Protein AF-A0A258ZEJ9-F1 (afdb_monomer)

Secondary structure (DSSP, 8-state):
-PPPPPPPPPP----------HHHHHHHHHHHHHHHHHHHHHHHHHS---HHHHHTTHHHHHHIIIIIS---TT-TT-TTS-----S-GGGHHHHHHHHHHTTSS-GGGGGGTTSTT-S----

Mean predicted aligned error: 6.79 Å

Solvent-accessible surface area (backbone atoms only — not comparable to full-atom values): 7472 Å² total; per-residue (Å²): 135,82,81,77,78,73,82,76,76,78,81,81,85,64,85,76,84,79,72,78,49,75,67,54,51,51,52,33,51,52,44,18,49,48,30,49,52,50,29,52,54,42,27,63,66,52,75,54,79,50,62,69,61,23,61,78,38,22,60,57,53,21,42,40,71,76,70,67,46,58,74,54,74,65,44,84,74,55,89,86,43,63,84,87,83,70,92,61,38,63,28,38,60,37,46,52,62,54,39,28,78,34,51,67,40,70,64,71,59,55,78,44,37,63,38,92,91,45,93,46,58,71,87

Structure (mmCIF, N/CA/C/O backbone):
data_AF-A0A258ZEJ9-F1
#
_entry.id   AF-A0A258ZEJ9-F1
#
loop_
_atom_site.group_PDB
_atom_site.id
_atom_site.type_symbol
_atom_site.label_atom_id
_atom_site.label_alt_id
_atom_site.label_comp_id
_atom_site.label_asym_id
_atom_site.label_entity_id
_atom_site.label_seq_id
_atom_site.pdbx_PDB_ins_code
_atom_site.Cartn_x
_atom_site.Cartn_y
_atom_site.Cartn_z
_atom_site.occupancy
_atom_site.B_iso_or_equiv
_atom_site.auth_seq_id
_atom_site.auth_comp_id
_atom_site.auth_asym_id
_atom_site.auth_atom_id
_atom_site.pdbx_PDB_model_num
ATOM 1 N N . MET A 1 1 ? -40.138 -8.337 -22.889 1.00 41.38 1 MET A N 1
ATOM 2 C CA . MET A 1 1 ? -39.662 -6.963 -22.629 1.00 41.38 1 MET A CA 1
ATOM 3 C C . MET A 1 1 ? -39.177 -6.925 -21.191 1.00 41.38 1 MET A C 1
ATOM 5 O O . MET A 1 1 ? -40.004 -6.950 -20.292 1.00 41.38 1 MET A O 1
ATOM 9 N N . SER A 1 2 ? -37.862 -7.022 -20.984 1.00 50.41 2 SER A N 1
ATOM 10 C CA . SER A 1 2 ? -37.250 -6.983 -19.650 1.00 50.41 2 SER A CA 1
ATOM 11 C C . SER A 1 2 ? -37.170 -5.529 -19.206 1.00 50.41 2 SER A C 1
ATOM 13 O O . SER A 1 2 ? -36.622 -4.709 -19.942 1.00 50.41 2 SER A O 1
ATOM 15 N N . ALA A 1 3 ? -37.754 -5.206 -18.054 1.00 48.75 3 ALA A N 1
ATOM 16 C CA . ALA A 1 3 ? -37.635 -3.888 -17.453 1.00 48.75 3 ALA A CA 1
ATOM 17 C C . ALA A 1 3 ? -36.155 -3.631 -17.135 1.00 48.75 3 ALA A C 1
ATOM 19 O O . ALA A 1 3 ? -35.521 -4.430 -16.450 1.00 48.75 3 ALA A O 1
ATOM 20 N N . ALA A 1 4 ? -35.601 -2.558 -17.695 1.00 51.88 4 ALA A N 1
ATOM 21 C CA . ALA A 1 4 ? -34.289 -2.069 -17.312 1.00 51.88 4 ALA A CA 1
ATOM 22 C C . ALA A 1 4 ? -34.396 -1.526 -15.882 1.00 51.88 4 ALA A C 1
ATOM 24 O O . ALA A 1 4 ? -35.194 -0.622 -15.625 1.00 51.88 4 ALA A O 1
ATOM 25 N N . GLU A 1 5 ? -33.630 -2.105 -14.960 1.00 49.28 5 GLU A N 1
ATOM 26 C CA . GLU A 1 5 ? -33.458 -1.555 -13.620 1.00 49.28 5 GLU A CA 1
ATOM 27 C C . GLU A 1 5 ? -32.906 -0.130 -13.734 1.00 49.28 5 GLU A C 1
ATOM 29 O O . GLU A 1 5 ? -31.946 0.144 -14.458 1.00 49.28 5 GLU A O 1
ATOM 34 N N . SER A 1 6 ? -33.575 0.800 -13.057 1.00 50.47 6 SER A N 1
ATOM 35 C CA . SER A 1 6 ? -33.175 2.200 -12.973 1.00 50.47 6 SER A CA 1
ATOM 36 C C . SER A 1 6 ? -31.778 2.323 -12.357 1.00 50.47 6 SER A C 1
ATOM 38 O O . SER A 1 6 ? -31.515 1.636 -11.367 1.00 50.47 6 SER A O 1
ATOM 40 N N . PRO A 1 7 ? -30.903 3.217 -12.855 1.00 54.25 7 PRO A N 1
ATOM 41 C CA . PRO A 1 7 ? -29.610 3.447 -12.225 1.00 54.25 7 PRO A CA 1
ATOM 42 C C . PRO A 1 7 ? -29.832 3.918 -10.785 1.00 54.25 7 PRO A C 1
ATOM 44 O O . PRO A 1 7 ? -30.562 4.881 -10.543 1.00 54.25 7 PRO A O 1
ATOM 47 N N . SER A 1 8 ? -29.230 3.202 -9.833 1.00 62.88 8 SER A N 1
ATOM 48 C CA . SER A 1 8 ? -29.214 3.569 -8.419 1.00 62.88 8 SER A CA 1
ATOM 49 C C . SER A 1 8 ? -28.735 5.013 -8.269 1.00 62.88 8 SER A C 1
ATOM 51 O O . SER A 1 8 ? -27.731 5.394 -8.876 1.00 62.88 8 SER A O 1
ATOM 53 N N . SER A 1 9 ? -29.449 5.811 -7.476 1.00 53.66 9 SER A N 1
ATOM 54 C CA . SER A 1 9 ? -29.091 7.198 -7.171 1.00 53.66 9 SER A CA 1
ATOM 55 C C . SER A 1 9 ? -27.607 7.327 -6.790 1.00 53.66 9 SER A C 1
ATOM 57 O O . SER A 1 9 ? -27.091 6.443 -6.100 1.00 53.66 9 SER A O 1
ATOM 59 N N . PRO A 1 10 ? -26.909 8.404 -7.205 1.00 55.31 10 PRO A N 1
ATOM 60 C CA . PRO A 1 10 ? -25.512 8.601 -6.842 1.00 55.31 10 PRO A CA 1
ATOM 61 C C . PRO A 1 10 ? -25.365 8.634 -5.313 1.00 55.31 10 PRO A C 1
ATOM 63 O O . PRO A 1 10 ? -26.252 9.165 -4.634 1.00 55.31 10 PRO A O 1
ATOM 66 N N . PRO A 1 11 ? -24.276 8.069 -4.763 1.00 55.59 11 PRO A N 1
ATOM 67 C CA . PRO A 1 11 ? -24.069 8.018 -3.326 1.00 55.59 11 PRO A CA 1
ATOM 68 C C . PRO A 1 11 ? -24.080 9.433 -2.744 1.00 55.59 11 PRO A C 1
ATOM 70 O O . PRO A 1 11 ? -23.469 10.366 -3.271 1.00 55.59 11 PRO A O 1
ATOM 73 N N . ASP A 1 12 ? -24.833 9.583 -1.662 1.00 60.09 12 ASP A N 1
ATOM 74 C CA . ASP A 1 12 ? -24.977 10.832 -0.935 1.00 60.09 12 ASP A CA 1
ATOM 75 C C . ASP A 1 12 ? -23.621 11.210 -0.321 1.00 60.09 12 ASP A C 1
ATOM 77 O O . ASP A 1 12 ? -23.108 10.519 0.557 1.00 60.09 12 ASP A O 1
ATOM 81 N N . HIS A 1 13 ? -23.021 12.300 -0.800 1.00 56.12 13 HIS A N 1
ATOM 82 C CA . HIS A 1 13 ? -21.687 12.788 -0.427 1.00 56.12 13 HIS A CA 1
ATOM 83 C C . HIS A 1 13 ? -21.662 13.427 0.974 1.00 56.12 13 HIS A C 1
ATOM 85 O O . HIS A 1 13 ? -20.904 14.370 1.222 1.00 56.12 13 HIS A O 1
ATOM 91 N N . ARG A 1 14 ? -22.516 12.952 1.893 1.00 53.38 14 ARG A N 1
ATOM 92 C CA . ARG A 1 14 ? -22.624 13.489 3.251 1.00 53.38 14 ARG A CA 1
ATOM 93 C C . ARG A 1 14 ? -21.256 13.486 3.907 1.00 53.38 14 ARG A C 1
ATOM 95 O O . ARG A 1 14 ? -20.502 12.521 3.808 1.00 53.38 14 ARG A O 1
ATOM 102 N N . VAL A 1 15 ? -20.990 14.574 4.625 1.00 56.84 15 VAL A N 1
ATOM 103 C CA . VAL A 1 15 ? -19.894 14.700 5.584 1.00 56.84 15 VAL A CA 1
ATOM 104 C C . VAL A 1 15 ? -19.798 13.397 6.370 1.00 56.84 15 VAL A C 1
ATOM 106 O O . VAL A 1 15 ? -20.703 13.045 7.129 1.00 56.84 15 VAL A O 1
ATOM 109 N N . SER A 1 16 ? -18.723 12.654 6.125 1.00 67.31 16 SER A N 1
ATOM 110 C CA . SER A 1 16 ? -18.487 11.394 6.803 1.00 67.31 16 SER A CA 1
ATOM 111 C C . SER A 1 16 ? -18.264 11.691 8.283 1.00 67.31 16 SER A C 1
ATOM 113 O O . SER A 1 16 ? -17.262 12.292 8.662 1.00 67.31 16 SER A O 1
ATOM 115 N N . ASN A 1 17 ? -19.199 11.266 9.134 1.00 73.62 17 ASN A N 1
ATOM 116 C CA . ASN A 1 17 ? -19.029 11.279 10.591 1.00 73.62 17 ASN A CA 1
ATOM 117 C C . ASN A 1 17 ? -18.123 10.130 11.064 1.00 73.62 17 ASN A C 1
ATOM 119 O O . ASN A 1 17 ? -18.162 9.749 12.236 1.00 73.62 17 ASN A O 1
ATOM 123 N N . PHE A 1 18 ? -17.340 9.550 10.151 1.00 79.25 18 PHE A N 1
ATOM 124 C CA . PHE A 1 18 ? -16.452 8.446 10.438 1.00 79.25 18 PHE A CA 1
ATOM 125 C C . PHE A 1 18 ? -15.435 8.847 11.504 1.00 79.25 18 PHE A C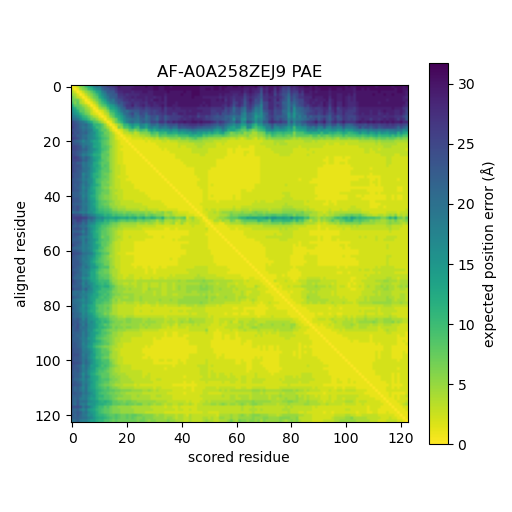 1
ATOM 127 O O . PHE A 1 18 ? -14.673 9.806 11.360 1.00 79.25 18 PHE A O 1
ATOM 134 N N . ARG A 1 19 ? -15.458 8.103 12.608 1.00 87.12 19 ARG A N 1
ATOM 135 C CA . ARG A 1 19 ? -14.516 8.229 13.713 1.00 87.12 19 ARG A CA 1
ATOM 136 C C . ARG A 1 19 ? -13.899 6.853 13.941 1.00 87.12 19 ARG A C 1
ATOM 138 O O . ARG A 1 19 ? -14.561 6.016 14.556 1.00 87.12 19 ARG A O 1
ATOM 145 N N . PRO A 1 20 ? -12.678 6.602 13.443 1.00 89.94 20 PRO A N 1
ATOM 146 C CA . PRO A 1 20 ? -12.016 5.329 13.676 1.00 89.94 20 PRO A CA 1
ATOM 147 C C . PRO A 1 20 ? -11.749 5.162 15.173 1.00 89.94 20 PRO A C 1
ATOM 149 O O . PRO A 1 20 ? -11.432 6.132 15.873 1.00 89.94 20 PRO A O 1
ATOM 152 N N . THR A 1 21 ? -11.887 3.936 15.677 1.00 96.25 21 THR A N 1
ATOM 153 C CA . THR A 1 21 ? -11.577 3.647 17.080 1.00 96.25 21 THR A CA 1
ATOM 154 C C . THR A 1 21 ? -10.065 3.754 17.318 1.00 96.25 21 THR A C 1
ATOM 156 O O . THR A 1 21 ? -9.280 3.701 16.363 1.00 96.25 21 THR A O 1
ATOM 159 N N . PRO A 1 22 ? -9.607 3.890 18.575 1.00 97.69 22 PRO A N 1
ATOM 160 C CA . PRO A 1 22 ? -8.180 3.844 18.888 1.00 97.69 22 PRO A CA 1
ATOM 161 C C . PRO A 1 22 ? -7.477 2.591 18.341 1.00 97.69 22 PRO A C 1
ATOM 163 O O . PRO A 1 22 ? -6.345 2.681 17.866 1.00 97.69 22 PRO A O 1
ATOM 166 N N . GLU A 1 23 ? -8.157 1.444 18.348 1.00 98.12 23 GLU A N 1
ATOM 167 C CA . GLU A 1 23 ? -7.662 0.176 17.805 1.00 98.12 23 GLU A CA 1
ATOM 168 C C . GLU A 1 23 ? -7.511 0.244 16.283 1.00 98.12 23 GLU A C 1
ATOM 170 O O . GLU A 1 23 ? -6.461 -0.135 15.758 1.00 98.12 23 GLU A O 1
ATOM 175 N N . THR A 1 24 ? -8.506 0.793 15.575 1.00 97.31 24 THR A N 1
ATOM 176 C CA . THR A 1 24 ? -8.410 1.044 14.129 1.00 97.31 24 THR A CA 1
ATOM 177 C C . THR A 1 24 ? -7.233 1.966 13.823 1.00 97.31 24 THR A C 1
ATOM 179 O O . THR A 1 24 ? -6.411 1.651 12.967 1.00 97.31 24 THR A O 1
ATOM 182 N N . ILE A 1 25 ? -7.072 3.066 14.565 1.00 98.06 25 ILE A N 1
ATOM 183 C CA . ILE A 1 25 ? -5.949 3.999 14.382 1.00 98.06 25 ILE A CA 1
ATOM 184 C C . ILE A 1 25 ? -4.601 3.294 14.594 1.00 98.06 25 ILE A C 1
ATOM 186 O O . ILE A 1 25 ? -3.660 3.520 13.830 1.00 98.06 25 ILE A O 1
ATOM 190 N N . ALA A 1 26 ? -4.483 2.441 15.615 1.00 98.56 26 ALA A N 1
ATOM 191 C CA . ALA A 1 26 ? -3.265 1.677 15.871 1.00 98.56 26 ALA A CA 1
ATOM 192 C C . ALA A 1 26 ? -2.952 0.700 14.724 1.00 98.56 26 ALA A C 1
ATOM 194 O O . ALA A 1 26 ? -1.819 0.666 14.242 1.00 98.56 26 ALA A O 1
ATOM 195 N N . MET A 1 27 ? -3.959 -0.027 14.232 1.00 98.56 27 MET A N 1
ATOM 196 C CA . MET A 1 27 ? -3.825 -0.912 13.071 1.00 98.56 27 MET A CA 1
ATOM 197 C C . MET A 1 27 ? -3.377 -0.139 11.824 1.00 98.56 27 MET A C 1
ATOM 199 O O . MET A 1 27 ? -2.427 -0.548 11.155 1.00 98.56 27 MET A O 1
ATOM 203 N N . LEU A 1 28 ? -3.985 1.018 11.549 1.00 98.62 28 LEU A N 1
ATOM 204 C CA . LEU A 1 28 ? -3.632 1.857 10.402 1.00 98.62 28 LEU A CA 1
ATOM 205 C C . LEU A 1 28 ? -2.191 2.378 10.476 1.00 98.62 28 LEU A C 1
ATOM 207 O O . LEU A 1 28 ? -1.500 2.416 9.457 1.00 98.62 28 LEU A O 1
ATOM 211 N N . ARG A 1 29 ? -1.693 2.718 11.672 1.00 98.75 29 ARG A N 1
ATOM 212 C CA . ARG A 1 29 ? -0.278 3.080 11.877 1.00 98.75 29 ARG A CA 1
ATOM 213 C C . ARG A 1 29 ? 0.658 1.915 11.565 1.00 98.75 29 ARG A C 1
ATOM 215 O O . ARG A 1 29 ? 1.667 2.115 10.888 1.00 98.75 29 ARG A O 1
ATOM 222 N N . GLU A 1 30 ? 0.312 0.705 11.996 1.00 98.88 30 GLU A N 1
ATOM 223 C CA . GLU A 1 30 ? 1.082 -0.496 11.660 1.00 98.88 30 GLU A CA 1
ATOM 224 C C . GLU A 1 30 ? 1.061 -0.788 10.156 1.00 98.88 30 GLU A C 1
ATOM 226 O O . GLU A 1 30 ? 2.097 -1.126 9.583 1.00 98.88 30 GLU A O 1
ATOM 231 N N . LYS A 1 31 ? -0.072 -0.581 9.477 1.00 98.81 31 LYS A N 1
ATOM 232 C CA . LYS A 1 31 ? -0.158 -0.731 8.017 1.00 98.81 31 LYS A CA 1
ATOM 233 C C . LYS A 1 31 ? 0.632 0.333 7.260 1.00 98.81 31 LYS A C 1
ATOM 235 O O . LYS A 1 31 ? 1.334 0.002 6.308 1.00 98.81 31 LYS A O 1
ATOM 240 N N . ALA A 1 32 ? 0.639 1.578 7.727 1.00 98.88 32 ALA A N 1
ATOM 241 C CA . ALA A 1 32 ? 1.504 2.611 7.162 1.00 98.88 32 ALA A CA 1
ATOM 242 C C . ALA A 1 32 ? 2.996 2.283 7.370 1.00 98.88 32 ALA A C 1
ATOM 244 O O . ALA A 1 32 ? 3.818 2.498 6.477 1.00 98.88 32 ALA A O 1
ATOM 245 N N . ARG A 1 33 ? 3.369 1.718 8.528 1.00 98.88 33 ARG A N 1
ATOM 246 C CA . ARG A 1 33 ? 4.730 1.217 8.787 1.00 98.88 33 ARG A CA 1
ATOM 247 C C . ARG A 1 33 ? 5.091 0.062 7.851 1.00 98.88 33 ARG A C 1
ATOM 249 O O . ARG A 1 33 ? 6.178 0.080 7.278 1.00 98.88 33 ARG A O 1
ATOM 256 N N . PHE A 1 34 ? 4.183 -0.894 7.658 1.00 98.81 34 PHE A N 1
ATOM 257 C CA . PHE A 1 34 ? 4.334 -1.999 6.707 1.00 98.81 34 PHE A CA 1
ATOM 258 C C . PHE A 1 34 ? 4.627 -1.493 5.288 1.00 98.81 34 PHE A C 1
ATOM 260 O O . PHE A 1 34 ? 5.630 -1.894 4.702 1.00 98.81 34 PHE A O 1
ATOM 267 N N . VAL A 1 35 ? 3.840 -0.536 4.783 1.00 98.75 35 VAL A N 1
ATOM 268 C CA . VAL A 1 35 ? 4.050 0.083 3.461 1.00 98.75 35 VAL A CA 1
ATOM 269 C C . VAL A 1 35 ? 5.457 0.666 3.325 1.00 98.75 35 VAL A C 1
ATOM 271 O O . VAL A 1 35 ? 6.132 0.442 2.318 1.00 98.75 35 VAL A O 1
ATOM 274 N N . ARG A 1 36 ? 5.932 1.398 4.340 1.00 98.75 36 ARG A N 1
ATOM 275 C CA . ARG A 1 36 ? 7.277 1.996 4.321 1.00 98.75 36 ARG A CA 1
ATOM 276 C C . ARG A 1 36 ? 8.381 0.943 4.292 1.00 98.75 36 ARG A C 1
ATOM 278 O O . ARG A 1 36 ? 9.325 1.085 3.519 1.00 98.75 36 ARG A O 1
ATOM 285 N N . LEU A 1 37 ? 8.265 -0.097 5.116 1.00 98.69 37 LEU A N 1
ATOM 286 C CA . LEU A 1 37 ? 9.264 -1.166 5.191 1.00 98.69 37 LEU A CA 1
ATOM 287 C C . LEU A 1 37 ? 9.318 -1.983 3.898 1.00 98.69 37 LEU A C 1
ATOM 289 O O . LEU A 1 37 ? 10.406 -2.225 3.380 1.00 98.69 37 LEU A O 1
ATOM 293 N N . GLU A 1 38 ? 8.166 -2.331 3.329 1.00 98.50 38 GLU A N 1
ATOM 294 C CA . GLU A 1 38 ? 8.122 -3.032 2.045 1.00 98.50 38 GLU A CA 1
ATOM 295 C C . GLU A 1 38 ? 8.636 -2.161 0.899 1.00 98.50 38 GLU A C 1
ATOM 297 O O . GLU A 1 38 ? 9.341 -2.654 0.027 1.00 98.50 38 GLU A O 1
ATOM 302 N N . THR A 1 39 ? 8.381 -0.852 0.929 1.00 98.00 39 THR A N 1
ATOM 303 C CA . THR A 1 39 ? 8.964 0.076 -0.051 1.00 98.00 39 THR A CA 1
ATOM 304 C C . THR A 1 39 ? 10.488 0.056 -0.005 1.00 98.00 39 THR A C 1
ATOM 306 O O . THR A 1 39 ? 11.126 -0.025 -1.051 1.00 98.00 39 THR A O 1
ATOM 309 N N . ILE A 1 40 ? 11.083 0.097 1.194 1.00 98.12 40 ILE A N 1
ATOM 310 C CA . ILE A 1 40 ? 12.541 -0.009 1.350 1.00 98.12 40 ILE A CA 1
ATOM 311 C C . ILE A 1 40 ? 13.034 -1.346 0.781 1.00 98.12 40 ILE A C 1
ATOM 313 O O . ILE A 1 40 ? 13.980 -1.351 -0.005 1.00 98.12 40 ILE A O 1
ATOM 317 N N . ARG A 1 41 ? 12.369 -2.458 1.120 1.00 97.94 41 ARG A N 1
ATOM 318 C CA . ARG A 1 41 ? 12.718 -3.797 0.621 1.00 97.94 41 ARG A CA 1
ATOM 319 C C . ARG A 1 41 ? 12.666 -3.874 -0.908 1.00 97.94 41 ARG A C 1
ATOM 321 O O . ARG A 1 41 ? 13.591 -4.380 -1.534 1.00 97.94 41 ARG A O 1
ATOM 328 N N . LEU A 1 42 ? 11.609 -3.354 -1.529 1.00 97.44 42 LEU A N 1
ATOM 329 C CA . LEU A 1 42 ? 11.448 -3.369 -2.984 1.00 97.44 42 LEU A CA 1
ATOM 330 C C . LEU A 1 42 ? 12.475 -2.482 -3.692 1.00 97.44 42 LEU A C 1
ATOM 332 O O . LEU A 1 42 ? 13.035 -2.877 -4.712 1.00 97.44 42 LEU A O 1
ATOM 336 N N . ILE A 1 43 ? 12.787 -1.315 -3.130 1.00 96.00 43 ILE A N 1
ATOM 337 C CA . ILE A 1 43 ? 13.851 -0.448 -3.649 1.00 96.00 43 ILE A CA 1
ATOM 338 C C . ILE A 1 43 ? 15.216 -1.128 -3.520 1.00 96.00 43 ILE A C 1
ATOM 340 O O . ILE A 1 43 ? 16.052 -1.003 -4.413 1.00 96.00 43 ILE A O 1
ATOM 344 N N . GLU A 1 44 ? 15.448 -1.903 -2.461 1.00 96.56 44 GLU A N 1
ATOM 345 C CA . GLU A 1 44 ? 16.653 -2.721 -2.346 1.00 96.56 44 GLU A CA 1
ATOM 346 C C . GLU A 1 44 ? 16.732 -3.792 -3.448 1.00 96.56 44 GLU A C 1
ATOM 348 O O . GLU A 1 44 ? 17.818 -4.020 -3.987 1.00 96.56 44 GLU A O 1
ATOM 353 N N . VAL A 1 45 ? 15.613 -4.417 -3.823 1.00 95.12 45 VAL A N 1
ATOM 354 C CA . VAL A 1 45 ? 15.545 -5.381 -4.939 1.00 95.12 45 VAL A CA 1
ATOM 355 C C . VAL A 1 45 ? 15.827 -4.698 -6.281 1.00 95.12 45 VAL A C 1
ATOM 357 O O . VAL A 1 45 ? 16.634 -5.204 -7.069 1.00 95.12 45 VAL A O 1
ATOM 360 N N . ALA A 1 46 ? 15.200 -3.547 -6.535 1.00 94.44 46 ALA A N 1
ATOM 361 C CA . ALA A 1 46 ? 15.313 -2.799 -7.789 1.00 94.44 46 ALA A CA 1
ATOM 362 C C . ALA A 1 46 ? 16.633 -2.019 -7.927 1.00 94.44 46 ALA A C 1
ATOM 364 O O . ALA A 1 46 ? 17.071 -1.742 -9.042 1.00 94.44 46 ALA A O 1
ATOM 365 N N . LYS A 1 47 ? 17.283 -1.681 -6.804 1.00 93.12 47 LYS A N 1
ATOM 366 C CA . LYS A 1 47 ? 18.441 -0.768 -6.693 1.00 93.12 47 LYS A CA 1
ATOM 367 C C . LYS A 1 47 ? 18.156 0.683 -7.112 1.00 93.12 47 LYS A C 1
ATOM 369 O O . LYS A 1 47 ? 19.088 1.477 -7.212 1.00 93.12 47 LYS A O 1
ATOM 374 N N . VAL A 1 48 ? 16.885 1.036 -7.301 1.00 87.56 48 VAL A N 1
ATOM 375 C CA . VAL A 1 48 ? 16.376 2.375 -7.635 1.00 87.56 48 VAL A CA 1
ATOM 376 C C . VAL A 1 48 ? 14.975 2.559 -7.040 1.00 87.56 48 VAL A C 1
ATOM 378 O O . VAL A 1 48 ? 14.283 1.573 -6.788 1.00 87.56 48 VAL A O 1
ATOM 381 N N . GLY A 1 49 ? 14.541 3.804 -6.823 1.00 81.31 49 GLY A N 1
ATOM 382 C CA . GLY A 1 49 ? 13.131 4.111 -6.555 1.00 81.31 49 GLY A CA 1
ATOM 383 C C . GLY A 1 49 ? 12.875 5.349 -5.692 1.00 81.31 49 GLY A C 1
ATOM 384 O O . GLY A 1 49 ? 13.791 5.983 -5.168 1.00 81.31 49 GLY A O 1
ATOM 385 N N . HIS A 1 50 ? 11.591 5.685 -5.541 1.00 85.50 50 HIS A N 1
ATOM 386 C CA . HIS A 1 50 ? 11.098 6.952 -4.988 1.00 85.50 50 HIS A CA 1
ATOM 387 C C . HIS A 1 50 ? 10.482 6.790 -3.582 1.00 85.50 50 HIS A C 1
ATOM 389 O O . HIS A 1 50 ? 9.280 6.983 -3.379 1.00 85.50 50 HIS A O 1
ATOM 395 N N . TYR A 1 51 ? 11.294 6.445 -2.576 1.00 92.69 51 TYR A N 1
ATOM 396 C CA . TYR A 1 51 ? 10.785 6.165 -1.220 1.00 92.69 51 TYR A CA 1
ATOM 397 C C . TYR A 1 51 ? 10.086 7.363 -0.560 1.00 92.69 51 TYR A C 1
ATOM 399 O O . TYR A 1 51 ? 9.070 7.187 0.111 1.00 92.69 51 TYR A O 1
ATOM 407 N N . SER A 1 52 ? 10.576 8.590 -0.762 1.00 95.00 52 SER A N 1
ATOM 408 C CA . SER A 1 52 ? 9.981 9.799 -0.170 1.00 95.00 52 SER A CA 1
ATOM 409 C C . SER A 1 52 ? 8.539 10.016 -0.635 1.00 95.00 52 SER A C 1
ATOM 411 O O . SER A 1 52 ? 7.660 10.350 0.167 1.00 95.00 52 SER A O 1
ATOM 413 N N . SER A 1 53 ? 8.270 9.749 -1.914 1.00 95.50 53 SER A N 1
ATOM 414 C CA . SER A 1 53 ? 6.937 9.852 -2.492 1.00 95.50 53 SER A CA 1
ATOM 415 C C . SER A 1 53 ? 5.951 8.879 -1.860 1.00 95.50 53 SER A C 1
ATOM 417 O O . SER A 1 53 ? 4.827 9.286 -1.561 1.00 95.50 53 SER A O 1
ATOM 419 N N . VAL A 1 54 ? 6.373 7.640 -1.587 1.00 97.69 54 VAL A N 1
ATOM 420 C CA . VAL A 1 54 ? 5.549 6.672 -0.851 1.00 97.69 54 VAL A CA 1
ATOM 421 C C . VAL A 1 54 ? 5.378 7.078 0.606 1.00 97.69 54 VAL A C 1
ATOM 423 O O . VAL A 1 54 ? 4.273 7.018 1.134 1.00 97.69 54 VAL A O 1
ATOM 426 N N . PHE A 1 55 ? 6.443 7.524 1.273 1.00 98.25 55 PHE A N 1
ATOM 427 C CA . PHE A 1 55 ? 6.401 7.824 2.707 1.00 98.25 55 PHE A CA 1
ATOM 428 C C . PHE A 1 55 ? 5.416 8.946 3.031 1.00 98.25 55 PHE A C 1
ATOM 430 O O . PHE A 1 55 ? 4.775 8.894 4.080 1.00 98.25 55 PHE A O 1
ATOM 437 N N . SER A 1 56 ? 5.267 9.908 2.113 1.00 98.06 56 SER A N 1
ATOM 438 C CA . SER A 1 56 ? 4.257 10.970 2.191 1.00 98.06 56 SER A CA 1
ATOM 439 C C . SER A 1 56 ? 2.808 10.487 2.016 1.00 98.06 56 SER A C 1
ATOM 441 O O . SER A 1 56 ? 1.885 11.228 2.336 1.00 98.06 56 SER A O 1
ATOM 443 N N . ALA A 1 57 ? 2.598 9.275 1.495 1.00 97.94 57 ALA A N 1
ATOM 444 C CA . ALA A 1 57 ? 1.285 8.706 1.185 1.00 97.94 57 ALA A CA 1
ATOM 445 C C . ALA A 1 57 ? 0.948 7.443 2.000 1.00 97.94 57 ALA A C 1
ATOM 447 O O . ALA A 1 57 ? -0.152 6.915 1.866 1.00 97.94 57 ALA A O 1
ATOM 448 N N . ALA A 1 58 ? 1.857 6.954 2.849 1.00 98.62 58 ALA A N 1
ATOM 449 C CA . ALA A 1 58 ? 1.707 5.666 3.526 1.00 98.62 58 ALA A CA 1
ATOM 450 C C . ALA A 1 58 ? 0.447 5.589 4.408 1.00 98.62 58 ALA A C 1
ATOM 452 O O . ALA A 1 58 ? -0.282 4.602 4.341 1.00 98.62 58 ALA A O 1
ATOM 453 N N . GLU A 1 59 ? 0.143 6.634 5.186 1.00 98.50 59 GLU A N 1
ATOM 454 C CA . GLU A 1 59 ? -1.092 6.699 5.980 1.00 98.50 59 GLU A CA 1
ATOM 455 C C . GLU A 1 59 ? -2.345 6.755 5.102 1.00 98.50 59 GLU A C 1
ATOM 457 O O . GLU A 1 59 ? -3.362 6.171 5.464 1.00 98.50 59 GLU A O 1
ATOM 462 N N . ILE A 1 60 ? -2.275 7.410 3.938 1.00 98.06 60 ILE A N 1
ATOM 463 C CA . ILE A 1 60 ? -3.398 7.484 2.992 1.00 98.06 60 ILE A CA 1
ATOM 464 C C . ILE A 1 60 ? -3.678 6.095 2.420 1.00 98.06 60 ILE A C 1
ATOM 466 O O . ILE A 1 60 ? -4.825 5.660 2.409 1.00 98.06 60 ILE A O 1
ATOM 470 N N . PHE A 1 61 ? -2.644 5.370 1.987 1.00 98.38 61 PHE A N 1
ATOM 471 C CA . PHE A 1 61 ? -2.810 4.003 1.494 1.00 98.38 61 PHE A CA 1
ATOM 472 C C . PHE A 1 61 ? -3.349 3.072 2.579 1.00 98.38 61 PHE A C 1
ATOM 474 O O . PHE A 1 61 ? -4.270 2.304 2.311 1.00 98.38 61 PHE A O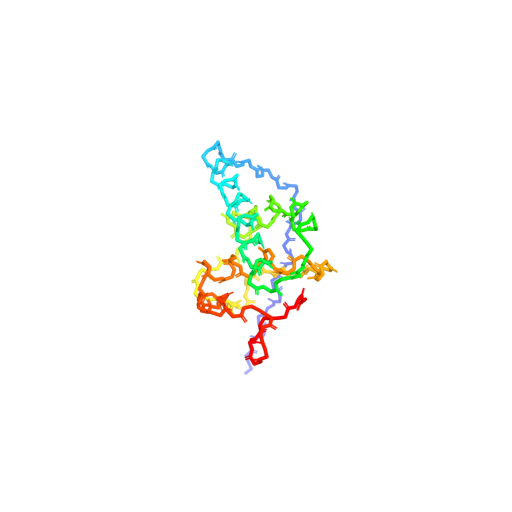 1
ATOM 481 N N . ALA A 1 62 ? -2.822 3.177 3.803 1.00 98.56 62 ALA A N 1
ATOM 482 C CA . ALA A 1 62 ? -3.307 2.404 4.936 1.00 98.56 62 ALA A CA 1
ATOM 483 C C . ALA A 1 62 ? -4.796 2.680 5.212 1.00 98.56 62 ALA A C 1
ATOM 485 O O . ALA A 1 62 ? -5.592 1.749 5.271 1.00 98.56 62 ALA A O 1
ATOM 486 N N . ALA A 1 63 ? -5.190 3.949 5.331 1.00 97.50 63 ALA A N 1
ATOM 487 C CA . ALA A 1 63 ? -6.577 4.319 5.600 1.00 97.50 63 ALA A CA 1
ATOM 488 C C . ALA A 1 63 ? -7.524 3.864 4.481 1.00 97.50 63 ALA A C 1
ATOM 490 O O . ALA A 1 63 ? -8.572 3.287 4.753 1.00 97.50 63 ALA A O 1
ATOM 491 N N . LEU A 1 64 ? -7.148 4.078 3.217 1.00 96.94 64 LEU A N 1
ATOM 492 C CA . LEU A 1 64 ? -7.997 3.706 2.088 1.00 96.94 64 LEU A CA 1
ATOM 493 C C . LEU A 1 64 ? -8.181 2.192 1.986 1.00 96.94 64 LEU A C 1
ATOM 495 O O . LEU A 1 64 ? -9.312 1.736 1.899 1.00 96.94 64 LEU A O 1
ATOM 499 N N . TYR A 1 65 ? -7.101 1.410 2.006 1.00 98.00 65 TYR A N 1
ATOM 500 C CA . TYR A 1 65 ? -7.206 -0.027 1.744 1.00 98.00 65 TYR A CA 1
ATOM 501 C C . TYR A 1 65 ? -7.688 -0.838 2.943 1.00 98.00 65 TYR A C 1
ATOM 503 O O . TYR A 1 65 ? -8.334 -1.856 2.739 1.00 98.00 65 TYR A O 1
ATOM 511 N N . TYR A 1 66 ? -7.378 -0.432 4.175 1.00 97.62 66 TYR A N 1
ATOM 512 C CA . TYR A 1 66 ? -7.638 -1.267 5.352 1.00 97.62 66 TYR A CA 1
ATOM 513 C C . TYR A 1 66 ? -8.833 -0.806 6.196 1.00 97.62 66 TYR A C 1
ATOM 515 O O . TYR A 1 66 ? -9.080 -1.416 7.234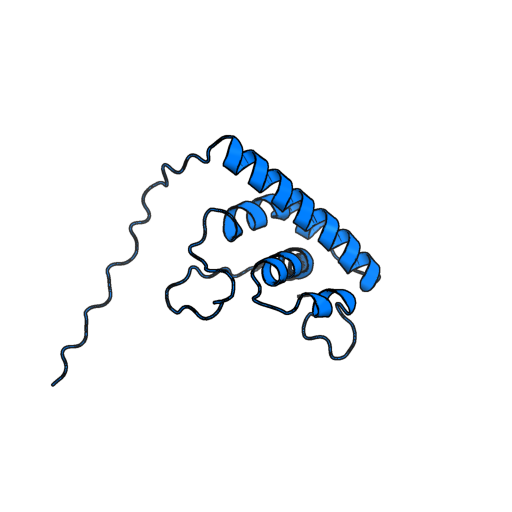 1.00 97.62 66 TYR A O 1
ATOM 523 N N . ASP A 1 67 ? -9.550 0.248 5.789 1.00 95.38 67 ASP A N 1
ATOM 524 C CA . ASP A 1 67 ? -10.643 0.820 6.589 1.00 95.38 67 ASP A CA 1
ATOM 525 C C . ASP A 1 67 ? -11.737 1.494 5.742 1.00 95.38 67 ASP A C 1
ATOM 527 O O . ASP A 1 67 ? -12.911 1.172 5.889 1.00 95.38 67 ASP A O 1
ATOM 531 N N . ILE A 1 68 ? -11.371 2.408 4.835 1.00 94.38 68 ILE A N 1
ATOM 532 C CA . ILE A 1 68 ? -12.354 3.279 4.167 1.00 94.38 68 ILE A CA 1
ATOM 533 C C . ILE A 1 68 ? -12.986 2.659 2.920 1.00 94.38 68 ILE A C 1
ATOM 535 O O . ILE A 1 68 ? -14.193 2.796 2.737 1.00 94.38 68 ILE A O 1
ATOM 539 N N . MET A 1 69 ? -12.192 2.060 2.029 1.00 95.44 69 MET A N 1
ATOM 540 C CA . MET A 1 69 ? -12.720 1.558 0.761 1.00 95.44 69 MET A CA 1
ATOM 541 C C . MET A 1 69 ? -13.492 0.260 0.963 1.00 95.44 69 MET A C 1
ATOM 543 O O . MET A 1 69 ? -13.004 -0.673 1.602 1.00 95.44 69 MET A O 1
ATOM 547 N N . ASP A 1 70 ? -14.646 0.163 0.316 1.00 95.00 70 ASP A N 1
ATOM 548 C CA . ASP A 1 70 ? -15.371 -1.092 0.193 1.00 95.00 70 ASP A CA 1
ATOM 549 C C . ASP A 1 70 ? -14.709 -1.977 -0.875 1.00 95.00 70 ASP A C 1
ATOM 551 O O . ASP A 1 70 ? -14.976 -1.883 -2.079 1.00 95.00 70 ASP A O 1
ATOM 555 N N . ILE A 1 71 ? -13.777 -2.813 -0.413 1.00 96.00 71 ILE A N 1
ATOM 556 C CA . ILE A 1 71 ? -13.024 -3.784 -1.205 1.00 96.00 71 ILE A CA 1
ATOM 557 C C . ILE A 1 71 ? -12.908 -5.117 -0.454 1.00 96.00 71 ILE A C 1
ATOM 559 O O . ILE A 1 71 ? -12.879 -5.166 0.774 1.00 96.00 71 ILE A O 1
ATOM 563 N N . GLU A 1 72 ? -12.799 -6.220 -1.194 1.00 94.06 72 GLU A N 1
ATOM 564 C CA . GLU A 1 72 ? -12.767 -7.575 -0.636 1.00 94.06 72 GLU A CA 1
ATOM 565 C C . GLU A 1 72 ? -11.461 -8.286 -0.997 1.00 94.06 72 GLU A C 1
ATOM 567 O O . GLU A 1 72 ? -11.084 -8.360 -2.166 1.00 94.06 72 GLU A O 1
ATOM 572 N N . LYS A 1 73 ? -10.789 -8.881 -0.006 1.00 95.75 73 LYS A N 1
ATOM 573 C CA . LYS A 1 73 ? -9.588 -9.693 -0.248 1.00 95.75 73 LYS A CA 1
ATOM 574 C C . LYS A 1 73 ? -9.885 -10.847 -1.209 1.00 95.75 73 LYS A C 1
ATOM 576 O O . LYS A 1 73 ? -10.872 -11.553 -1.059 1.00 95.75 73 LYS A O 1
ATOM 581 N N . GLY A 1 74 ? -8.996 -11.064 -2.173 1.00 96.56 74 GLY A N 1
ATOM 582 C CA . GLY A 1 74 ? -9.107 -12.127 -3.172 1.00 96.56 74 GLY A CA 1
ATOM 583 C C . GLY A 1 74 ? -10.097 -11.853 -4.309 1.00 96.56 74 GLY A C 1
ATOM 584 O O . GLY A 1 74 ? -10.135 -12.638 -5.252 1.00 96.56 74 GLY A O 1
ATOM 585 N N . ASN A 1 75 ? -10.849 -10.744 -4.278 1.00 95.75 75 ASN A N 1
ATOM 586 C CA . ASN A 1 75 ? -11.847 -10.417 -5.301 1.00 95.75 75 ASN A CA 1
ATOM 587 C C . ASN A 1 75 ? -11.661 -8.999 -5.894 1.00 95.75 75 ASN A C 1
ATOM 589 O O . ASN A 1 75 ? -12.518 -8.123 -5.739 1.00 95.75 75 ASN A O 1
ATOM 593 N N . PRO A 1 76 ? -10.558 -8.740 -6.627 1.00 94.75 76 PRO A N 1
ATOM 594 C CA . PRO A 1 76 ? -10.263 -7.416 -7.188 1.00 94.75 76 PRO A CA 1
ATOM 595 C C . PRO A 1 76 ? -11.206 -6.991 -8.323 1.00 94.75 76 PRO A C 1
ATOM 597 O O . PRO A 1 76 ? -11.153 -5.844 -8.776 1.00 94.75 76 PRO A O 1
ATOM 600 N N . THR A 1 77 ? -12.039 -7.899 -8.832 1.00 95.25 77 THR A N 1
ATOM 601 C CA . THR A 1 77 ? -12.921 -7.667 -9.984 1.00 95.25 77 THR A CA 1
ATOM 602 C C . THR A 1 77 ? -14.376 -7.432 -9.600 1.00 95.25 77 THR A C 1
ATOM 604 O O . THR A 1 77 ? -15.196 -7.255 -10.501 1.00 95.25 77 THR A O 1
ATOM 607 N N . ARG A 1 78 ? -14.706 -7.407 -8.298 1.00 94.88 78 ARG A N 1
ATOM 608 C CA . ARG A 1 78 ? -16.062 -7.124 -7.808 1.00 94.88 78 ARG A CA 1
ATOM 609 C C . ARG A 1 78 ? -16.592 -5.833 -8.469 1.00 94.88 78 ARG A C 1
ATOM 611 O O . ARG A 1 78 ? -15.928 -4.805 -8.353 1.00 94.88 78 ARG A O 1
ATOM 618 N N . PRO A 1 79 ? -17.700 -5.858 -9.235 1.00 95.31 79 PRO A N 1
ATOM 619 C CA . PRO A 1 79 ? -18.068 -4.733 -10.106 1.00 95.31 79 PRO A CA 1
ATOM 620 C C . PRO A 1 79 ? -18.334 -3.406 -9.383 1.00 95.31 79 PRO A C 1
ATOM 622 O O . PRO A 1 79 ? -18.002 -2.341 -9.914 1.00 95.31 79 PRO A O 1
ATOM 625 N N . ASP A 1 80 ? -18.904 -3.499 -8.185 1.00 94.38 80 ASP A N 1
ATOM 626 C CA . ASP A 1 80 ? -19.417 -2.425 -7.330 1.00 94.38 80 ASP A CA 1
ATOM 627 C C . ASP A 1 80 ? -18.429 -1.958 -6.250 1.00 94.38 80 ASP A C 1
ATOM 629 O O . ASP A 1 80 ? -18.771 -1.102 -5.442 1.00 94.38 80 ASP A O 1
ATOM 633 N N . ARG A 1 81 ? -17.207 -2.504 -6.217 1.00 95.69 81 ARG A N 1
ATOM 634 C CA . ARG A 1 81 ? -16.180 -2.062 -5.268 1.00 95.69 81 ARG A CA 1
ATOM 635 C C . ARG A 1 81 ? -15.788 -0.604 -5.494 1.00 95.69 81 ARG A C 1
ATOM 637 O O . ARG A 1 81 ? -15.793 -0.105 -6.630 1.00 95.69 81 ARG A O 1
ATOM 644 N N . ASP A 1 82 ? -15.248 0.005 -4.451 1.00 96.75 82 ASP A N 1
ATOM 645 C CA . ASP A 1 82 ? -14.567 1.282 -4.593 1.00 96.75 82 ASP A CA 1
ATOM 646 C C . ASP A 1 82 ? -13.355 1.173 -5.531 1.00 96.75 82 ASP A C 1
ATOM 648 O O . ASP A 1 82 ? -12.670 0.145 -5.647 1.00 96.75 82 ASP A O 1
ATOM 652 N N . ARG A 1 83 ? -13.091 2.258 -6.265 1.00 95.44 83 ARG A N 1
ATOM 653 C CA . ARG A 1 83 ? -11.982 2.334 -7.220 1.00 95.44 83 ARG A CA 1
ATOM 654 C C . ARG A 1 83 ? -10.958 3.347 -6.748 1.00 95.44 83 ARG A C 1
ATOM 656 O O . ARG A 1 83 ? -11.270 4.516 -6.557 1.00 95.44 83 ARG A O 1
ATOM 663 N N . PHE A 1 84 ? -9.713 2.899 -6.656 1.00 96.19 84 PHE A N 1
ATOM 664 C CA . PHE A 1 84 ? -8.574 3.762 -6.396 1.00 96.19 84 PHE A CA 1
ATOM 665 C C . PHE A 1 84 ? -7.815 4.033 -7.695 1.00 96.19 84 PHE A C 1
ATOM 667 O O . PHE A 1 84 ? -7.387 3.098 -8.372 1.00 96.19 84 PHE A O 1
ATOM 674 N N . LEU A 1 85 ? -7.636 5.311 -8.030 1.00 94.88 85 LEU A N 1
ATOM 675 C CA . LEU A 1 85 ? -6.757 5.752 -9.108 1.00 94.88 85 LEU A CA 1
ATOM 676 C C . LEU A 1 85 ? -5.723 6.713 -8.533 1.00 94.88 85 LEU A C 1
ATOM 678 O O . LEU A 1 85 ? -6.064 7.668 -7.838 1.00 94.88 85 LEU A O 1
ATOM 682 N N . MET A 1 86 ? -4.455 6.473 -8.846 1.00 92.50 86 MET A N 1
ATOM 683 C CA . MET A 1 86 ? -3.354 7.263 -8.321 1.00 92.50 86 MET A CA 1
ATOM 684 C C . MET A 1 86 ? -2.687 8.057 -9.439 1.00 92.50 86 MET A C 1
ATOM 686 O O . MET A 1 86 ? -1.979 7.500 -10.269 1.00 92.50 86 MET A O 1
ATOM 690 N N . GLY A 1 87 ? -2.843 9.383 -9.416 1.00 94.25 87 GLY A N 1
ATOM 691 C CA . GLY A 1 87 ? -2.101 10.273 -10.321 1.00 94.25 87 GLY A CA 1
ATOM 692 C C . GLY A 1 87 ? -0.595 10.342 -10.016 1.00 94.25 87 GLY A C 1
ATOM 693 O O . GLY A 1 87 ? 0.194 10.789 -10.842 1.00 94.25 87 GLY A O 1
ATOM 694 N N . LYS A 1 88 ? -0.182 9.880 -8.830 1.00 92.88 88 LYS A N 1
ATOM 695 C CA . LYS A 1 88 ? 1.209 9.810 -8.368 1.00 92.88 88 LYS A CA 1
ATOM 696 C C . LYS A 1 88 ? 1.841 8.449 -8.712 1.00 92.88 88 LYS A C 1
ATOM 698 O O . LYS A 1 88 ? 2.149 7.676 -7.811 1.00 92.88 88 LYS A O 1
ATOM 703 N N . GLY A 1 89 ? 2.023 8.150 -10.001 1.00 93.12 89 GLY A N 1
ATOM 704 C CA . GLY A 1 89 ? 2.509 6.835 -10.466 1.00 93.12 89 GLY A CA 1
ATOM 705 C C . GLY A 1 89 ? 3.808 6.369 -9.795 1.00 93.12 89 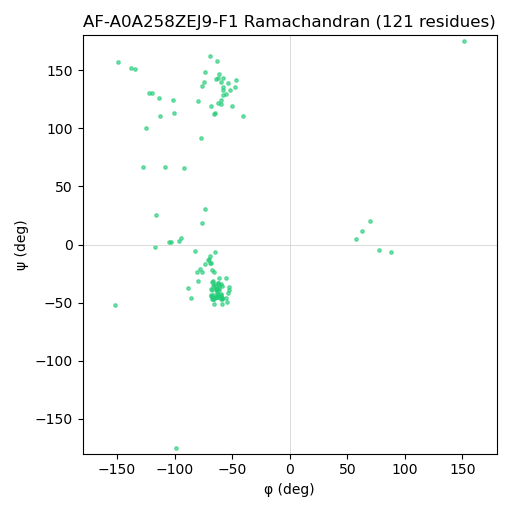GLY A C 1
ATOM 706 O O . GLY A 1 89 ? 3.902 5.235 -9.355 1.00 93.12 89 GLY A O 1
ATOM 707 N N . HIS A 1 90 ? 4.751 7.279 -9.550 1.00 93.75 90 HIS A N 1
ATOM 708 C CA . HIS A 1 90 ? 6.022 6.970 -8.882 1.00 93.75 90 HIS A CA 1
ATOM 709 C C . HIS A 1 90 ? 5.892 6.505 -7.408 1.00 93.75 90 HIS A C 1
ATOM 711 O O . HIS A 1 90 ? 6.888 6.164 -6.777 1.00 93.75 90 HIS A O 1
ATOM 717 N N . ALA A 1 91 ? 4.692 6.532 -6.812 1.00 96.50 91 ALA A N 1
ATOM 718 C CA . ALA A 1 91 ? 4.420 5.936 -5.501 1.00 96.50 91 ALA A CA 1
ATOM 719 C C . ALA A 1 91 ? 3.858 4.499 -5.594 1.00 96.50 91 ALA A C 1
ATOM 721 O O . ALA A 1 91 ? 3.509 3.921 -4.563 1.00 96.50 91 ALA A O 1
ATOM 722 N N . ALA A 1 92 ? 3.780 3.908 -6.796 1.00 95.69 92 ALA A N 1
ATOM 723 C CA . ALA A 1 92 ? 3.194 2.584 -7.035 1.00 95.69 92 ALA A CA 1
ATOM 724 C C . ALA A 1 92 ? 3.899 1.467 -6.260 1.00 95.69 92 ALA A C 1
ATOM 726 O O . ALA A 1 92 ? 3.235 0.576 -5.732 1.00 95.69 92 ALA A O 1
ATOM 727 N N . VAL A 1 93 ? 5.216 1.583 -6.067 1.00 96.75 93 VAL A N 1
ATOM 728 C CA . VAL A 1 93 ? 6.004 0.653 -5.243 1.00 96.75 93 VAL A CA 1
ATOM 729 C C . VAL A 1 93 ? 5.466 0.506 -3.810 1.00 96.75 93 VAL A C 1
ATOM 731 O O . VAL A 1 93 ? 5.575 -0.564 -3.221 1.00 96.75 93 VAL A O 1
ATOM 734 N N . GLY A 1 94 ? 4.822 1.541 -3.259 1.00 97.06 94 GLY A N 1
ATOM 735 C CA . GLY A 1 94 ? 4.171 1.480 -1.947 1.00 97.06 94 GLY A CA 1
ATOM 736 C C . GLY A 1 94 ? 2.819 0.769 -1.943 1.00 97.06 94 GLY A C 1
ATOM 737 O O . GLY A 1 94 ? 2.362 0.319 -0.894 1.00 97.06 94 GLY A O 1
ATOM 738 N N . LEU A 1 95 ? 2.175 0.667 -3.105 1.00 97.50 95 LEU A N 1
ATOM 739 C CA . LEU A 1 95 ? 0.863 0.055 -3.264 1.00 97.50 95 LEU A CA 1
ATOM 740 C C . LEU A 1 95 ? 0.956 -1.455 -3.519 1.00 97.50 95 LEU A C 1
ATOM 742 O O . LEU A 1 95 ? 0.137 -2.207 -2.995 1.00 97.50 95 LEU A O 1
ATOM 746 N N . PHE A 1 96 ? 1.953 -1.922 -4.277 1.00 97.69 96 PHE A N 1
ATOM 747 C CA . PHE A 1 96 ? 2.085 -3.346 -4.622 1.00 97.69 96 PHE A CA 1
ATOM 748 C C . PHE A 1 96 ? 2.082 -4.303 -3.411 1.00 97.69 96 PHE A C 1
ATOM 750 O O . PHE A 1 96 ? 1.380 -5.314 -3.475 1.00 97.69 96 PHE A O 1
ATOM 757 N N . PRO A 1 97 ? 2.753 -4.005 -2.279 1.00 98.44 97 PRO A N 1
ATOM 758 C CA . PRO A 1 97 ? 2.696 -4.863 -1.094 1.00 98.44 97 PRO A CA 1
ATOM 759 C C . PRO A 1 97 ? 1.291 -4.988 -0.493 1.00 98.44 97 PRO A C 1
ATOM 761 O O . PRO A 1 97 ? 0.927 -6.053 0.003 1.00 98.44 97 PRO A O 1
ATOM 764 N N . ILE A 1 98 ? 0.482 -3.927 -0.574 1.00 98.50 98 ILE A N 1
ATOM 765 C CA . ILE A 1 98 ? -0.920 -3.950 -0.142 1.00 98.50 98 ILE A CA 1
ATOM 766 C C . ILE A 1 98 ? -1.725 -4.864 -1.065 1.00 98.50 98 ILE A C 1
ATOM 768 O O . ILE A 1 98 ? -2.453 -5.728 -0.587 1.00 98.50 98 ILE A O 1
ATOM 772 N N . LEU A 1 99 ? -1.560 -4.729 -2.386 1.00 98.06 99 LEU A N 1
ATOM 773 C CA . LEU A 1 99 ? -2.245 -5.592 -3.355 1.00 98.06 99 LEU A CA 1
ATOM 774 C C . LEU A 1 99 ? -1.893 -7.072 -3.137 1.00 98.06 99 LEU A C 1
ATOM 776 O O . LEU A 1 99 ? -2.765 -7.932 -3.264 1.00 98.06 99 LEU A O 1
ATOM 780 N N . ALA A 1 100 ? -0.650 -7.368 -2.750 1.00 98.38 100 ALA A N 1
ATOM 781 C CA . ALA A 1 100 ? -0.231 -8.713 -2.369 1.00 98.38 100 ALA A CA 1
ATOM 782 C C . ALA A 1 100 ? -0.884 -9.188 -1.054 1.00 98.38 100 ALA A C 1
ATOM 784 O O . ALA A 1 100 ? -1.390 -10.306 -1.005 1.00 98.38 100 ALA A O 1
ATOM 785 N N . GLU A 1 101 ? -0.956 -8.357 0.000 1.00 98.19 101 GLU A N 1
ATOM 786 C CA . GLU A 1 101 ? -1.689 -8.697 1.241 1.00 98.19 101 GLU A CA 1
ATOM 787 C C . GLU A 1 101 ? -3.194 -8.916 1.016 1.00 98.19 101 GLU A C 1
ATOM 789 O O . GLU A 1 101 ? -3.834 -9.675 1.751 1.00 98.19 101 GLU A O 1
ATOM 794 N N . PHE A 1 102 ? -3.763 -8.249 0.012 1.00 98.00 102 PHE A N 1
ATOM 795 C CA . PHE A 1 102 ? -5.149 -8.426 -0.413 1.00 98.00 102 PHE A CA 1
ATOM 796 C C . PHE A 1 102 ? -5.347 -9.633 -1.336 1.00 98.00 102 PHE A C 1
ATOM 798 O O . PHE A 1 102 ? -6.486 -9.955 -1.663 1.00 98.00 102 PHE A O 1
ATOM 805 N N . GLY A 1 103 ? -4.275 -10.321 -1.742 1.00 98.00 103 GLY A N 1
ATOM 806 C CA . GLY A 1 103 ? -4.343 -11.464 -2.652 1.00 98.00 103 GLY A CA 1
ATOM 807 C C . GLY A 1 103 ? -4.725 -11.087 -4.085 1.00 98.00 103 GLY A C 1
ATOM 808 O O . GLY A 1 103 ? -5.197 -11.936 -4.833 1.00 98.00 103 GLY A O 1
ATOM 809 N N . TYR A 1 104 ? -4.563 -9.819 -4.474 1.00 97.50 104 TYR A N 1
ATOM 810 C CA . TYR A 1 104 ? -4.844 -9.350 -5.837 1.00 97.50 104 TYR A CA 1
ATOM 811 C C . TYR A 1 104 ? -3.699 -9.655 -6.798 1.00 97.50 104 TYR A C 1
ATOM 813 O O . TYR A 1 104 ? -3.909 -9.750 -8.005 1.00 97.50 104 TYR A O 1
ATOM 821 N N . ILE A 1 105 ? -2.496 -9.814 -6.253 1.00 97.19 105 ILE A N 1
ATOM 822 C CA . ILE A 1 105 ? -1.306 -10.270 -6.963 1.00 97.19 105 ILE A CA 1
ATOM 823 C C . ILE A 1 105 ? -0.591 -11.339 -6.121 1.00 97.19 105 ILE A C 1
ATOM 825 O O . ILE A 1 105 ? -0.681 -11.289 -4.889 1.00 97.19 105 ILE A O 1
ATOM 829 N N . PRO A 1 106 ? 0.128 -12.295 -6.739 1.00 97.31 106 PRO A N 1
ATOM 830 C CA . PRO A 1 106 ? 0.953 -13.248 -5.999 1.00 97.31 106 PRO A CA 1
ATOM 831 C C . PRO A 1 106 ? 2.064 -12.517 -5.243 1.00 97.31 106 PRO A C 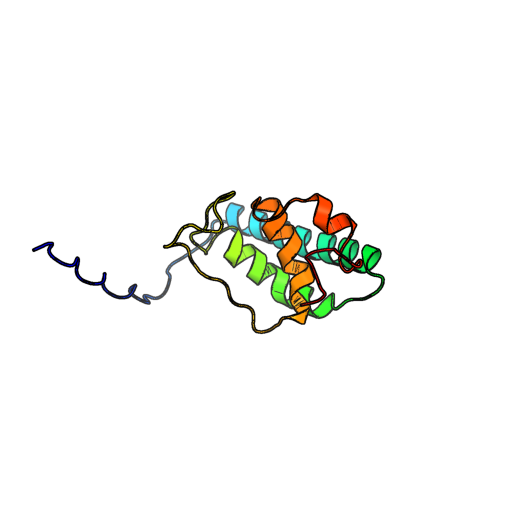1
ATOM 833 O O . PRO A 1 106 ? 2.623 -11.551 -5.756 1.00 97.31 106 PRO A O 1
ATOM 836 N N . LYS A 1 107 ? 2.419 -12.964 -4.038 1.00 97.38 107 LYS A N 1
ATOM 837 C CA . LYS A 1 107 ? 3.425 -12.273 -3.215 1.00 97.38 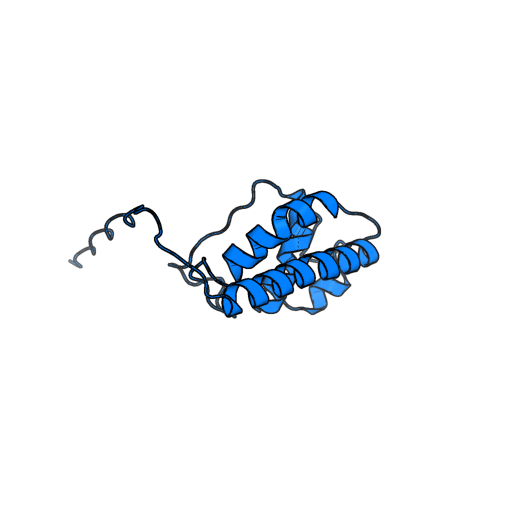107 LYS A CA 1
ATOM 838 C C . LYS A 1 107 ? 4.826 -12.360 -3.826 1.00 97.38 107 LYS A C 1
ATOM 840 O O . LYS A 1 107 ? 5.610 -11.424 -3.712 1.00 97.38 107 LYS A O 1
ATOM 845 N N . GLU A 1 108 ? 5.116 -13.452 -4.518 1.00 97.25 108 GLU A N 1
ATOM 846 C CA . GLU A 1 108 ? 6.424 -13.799 -5.079 1.00 97.25 108 GLU A CA 1
ATOM 847 C C . GLU A 1 108 ? 6.836 -12.849 -6.214 1.00 97.25 108 GLU A C 1
ATOM 849 O O . GLU A 1 108 ? 8.022 -12.687 -6.506 1.00 97.25 108 GLU A O 1
ATOM 854 N N . VAL A 1 109 ? 5.872 -12.165 -6.847 1.00 97.44 109 VAL A N 1
ATOM 855 C CA . VAL A 1 109 ? 6.178 -11.164 -7.884 1.00 97.44 109 VAL A CA 1
ATOM 856 C C . VAL A 1 109 ? 6.926 -9.961 -7.305 1.00 97.44 109 VAL A C 1
ATOM 858 O O . VAL A 1 109 ? 7.673 -9.306 -8.028 1.00 97.44 109 VAL A O 1
ATOM 861 N N . LEU A 1 110 ? 6.788 -9.694 -6.002 1.00 97.69 110 LEU A N 1
ATOM 862 C CA . LEU A 1 110 ? 7.498 -8.619 -5.311 1.00 97.69 110 LEU A CA 1
ATOM 863 C C . LEU A 1 110 ? 9.012 -8.876 -5.243 1.00 97.69 110 LEU A C 1
ATOM 865 O O . LEU A 1 1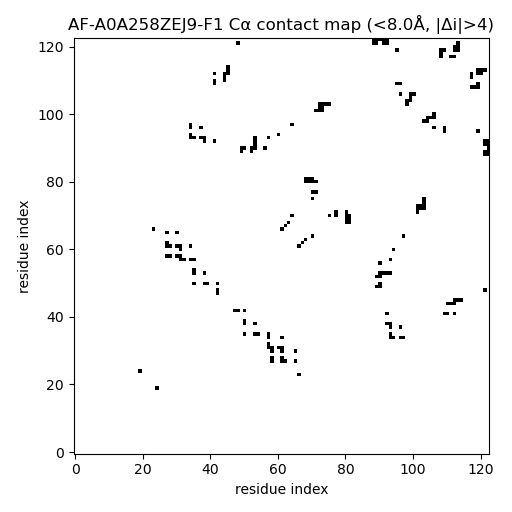10 ? 9.802 -7.937 -5.291 1.00 97.69 110 LEU A O 1
ATOM 869 N N . ASP A 1 111 ? 9.435 -10.139 -5.180 1.00 96.62 111 ASP A N 1
ATOM 870 C CA . ASP A 1 111 ? 10.849 -10.503 -5.008 1.00 96.62 111 ASP A CA 1
ATOM 871 C C . ASP A 1 111 ? 11.676 -10.286 -6.281 1.00 96.62 111 ASP A C 1
ATOM 873 O O . ASP A 1 111 ? 12.900 -10.187 -6.235 1.00 96.62 111 ASP A O 1
ATOM 877 N N . ASN A 1 112 ? 10.993 -10.149 -7.420 1.00 95.06 112 ASN A N 1
ATOM 878 C CA . ASN A 1 112 ? 11.585 -9.843 -8.717 1.00 95.06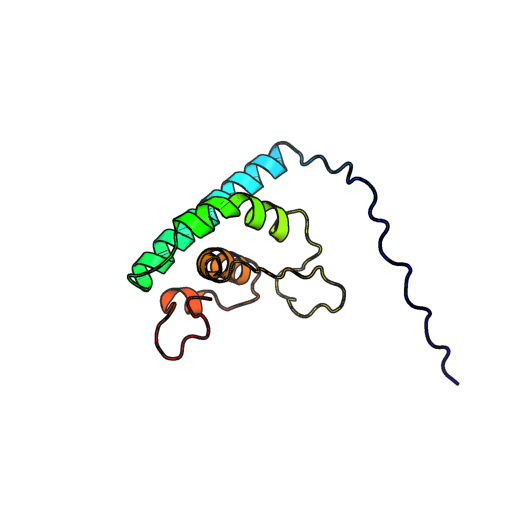 112 ASN A CA 1
ATOM 879 C C . ASN A 1 112 ? 11.105 -8.490 -9.264 1.00 95.06 112 ASN A C 1
ATOM 881 O O . ASN A 1 112 ? 11.078 -8.299 -10.481 1.00 95.06 112 ASN A O 1
ATOM 885 N N . TYR A 1 113 ? 10.700 -7.570 -8.384 1.00 96.06 113 TYR A N 1
ATOM 886 C CA . TYR A 1 113 ? 10.241 -6.229 -8.747 1.00 96.06 113 TYR A CA 1
ATOM 887 C C . TYR A 1 113 ? 11.191 -5.544 -9.749 1.00 96.06 113 TYR A C 1
ATOM 889 O O . TYR A 1 113 ? 12.415 -5.650 -9.633 1.00 96.06 113 TYR A O 1
ATOM 897 N N . THR A 1 114 ? 10.607 -4.912 -10.778 1.00 95.00 114 THR A N 1
ATOM 898 C CA . THR A 1 114 ? 11.272 -4.252 -11.923 1.00 95.00 114 THR A CA 1
ATOM 899 C C . THR A 1 114 ? 12.204 -5.117 -12.774 1.00 95.00 114 THR A C 1
ATOM 901 O O . THR A 1 114 ? 12.872 -4.601 -13.671 1.00 95.00 114 THR A O 1
ATOM 904 N N . ARG A 1 115 ? 12.304 -6.428 -12.526 1.00 94.56 115 ARG A N 1
ATOM 905 C CA . ARG A 1 115 ? 13.081 -7.323 -13.392 1.00 94.56 115 ARG A CA 1
ATOM 906 C C . ARG A 1 115 ? 12.333 -7.552 -14.703 1.00 94.56 115 ARG A C 1
ATOM 908 O O . ARG A 1 115 ? 11.105 -7.552 -14.740 1.00 94.56 115 ARG A O 1
ATOM 915 N N . LEU A 1 116 ? 13.079 -7.754 -15.790 1.00 94.00 116 LEU A N 1
ATOM 916 C CA . LEU A 1 116 ? 12.492 -8.024 -17.102 1.00 94.00 116 LEU A CA 1
ATOM 917 C C . LEU A 1 116 ? 11.549 -9.236 -17.019 1.00 94.00 116 LEU A C 1
ATOM 919 O O . LEU A 1 116 ? 11.934 -10.284 -16.507 1.00 94.00 116 LEU A O 1
ATOM 923 N N . GLY A 1 117 ? 10.326 -9.078 -17.525 1.00 93.88 117 GLY A N 1
ATOM 924 C CA . GLY A 1 117 ? 9.284 -10.108 -17.472 1.00 93.88 117 GLY A CA 1
ATOM 925 C C . GLY A 1 117 ? 8.427 -10.089 -16.201 1.00 93.88 117 GLY A C 1
ATOM 926 O O . GLY A 1 117 ? 7.432 -10.805 -16.143 1.00 93.88 117 GLY A O 1
ATOM 927 N N . ASN A 1 118 ? 8.758 -9.261 -15.205 1.00 96.25 118 ASN A N 1
ATOM 928 C CA . ASN A 1 118 ? 7.883 -9.024 -14.062 1.00 96.25 118 ASN A CA 1
ATOM 929 C C . ASN A 1 118 ? 6.702 -8.115 -14.467 1.00 96.25 118 ASN A C 1
ATOM 931 O O . ASN A 1 118 ? 6.919 -7.149 -15.202 1.00 96.25 118 ASN A O 1
ATOM 935 N N . PRO A 1 119 ? 5.468 -8.375 -13.992 1.00 95.06 119 PRO A N 1
ATOM 936 C CA . PRO A 1 119 ? 4.320 -7.512 -14.280 1.00 95.06 119 PRO A CA 1
ATOM 937 C C . PRO A 1 119 ? 4.363 -6.152 -13.561 1.00 95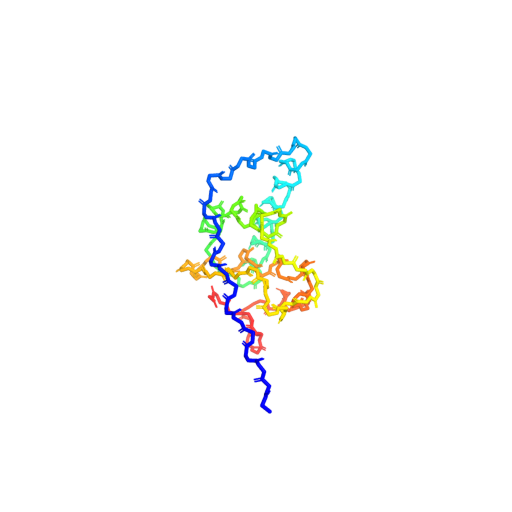.06 119 PRO A C 1
ATOM 939 O O . PRO A 1 119 ? 3.574 -5.273 -13.897 1.00 95.06 119 PRO A O 1
ATOM 942 N N . LEU A 1 120 ? 5.240 -5.976 -12.567 1.00 95.62 120 LEU A N 1
ATOM 943 C CA . LEU A 1 120 ? 5.370 -4.754 -11.779 1.00 95.62 120 LEU A CA 1
ATOM 944 C C . LEU A 1 120 ? 6.555 -3.907 -12.260 1.00 95.62 120 LEU A C 1
ATOM 946 O O . LEU A 1 120 ? 7.722 -4.287 -12.100 1.00 95.62 120 LEU A O 1
ATOM 950 N N . GLY A 1 121 ? 6.235 -2.740 -12.818 1.00 92.06 121 GLY A N 1
ATOM 951 C CA . GLY A 1 121 ? 7.185 -1.681 -13.150 1.00 92.06 121 GLY A CA 1
ATOM 952 C C . GLY A 1 121 ? 7.226 -0.580 -12.090 1.00 92.06 121 GLY A C 1
ATOM 953 O O . GLY A 1 121 ? 6.570 -0.667 -11.058 1.00 92.06 121 GLY A O 1
ATOM 954 N N . ASP A 1 122 ? 7.987 0.481 -12.363 1.00 89.69 122 ASP A N 1
ATOM 955 C CA . ASP A 1 122 ? 8.144 1.612 -11.432 1.00 89.69 122 ASP A CA 1
ATOM 956 C C . ASP A 1 122 ? 6.872 2.482 -11.288 1.00 89.69 122 ASP A C 1
ATOM 958 O O . ASP A 1 122 ? 6.815 3.340 -10.408 1.00 89.69 122 ASP A O 1
ATOM 962 N N . HIS A 1 123 ? 5.875 2.298 -12.168 1.00 92.00 123 HIS A N 1
ATOM 963 C CA . HIS A 1 123 ? 4.620 3.061 -12.244 1.00 92.00 123 HIS A CA 1
ATOM 964 C C . HIS A 1 123 ? 3.433 2.137 -12.521 1.00 92.00 123 HIS A C 1
ATOM 966 O O . HIS A 1 123 ? 3.617 1.181 -13.311 1.00 92.00 123 HIS A O 1
#

pLDDT: mean 90.26, std 14.57, range [41.38, 98.88]

Sequence (123 aa):
MSAAESPSSPPDHRVSNFRPTPETIAMLREKARFVRLETIRLIEVAKVGHYSSVFSAAEIFAALYYDIMDIEKGNPTRPDRDRFLMGKGHAAVGLFPILAEFGYIPKEVLDNYTRLGNPLGDH

Nearest PDB structures (foldseek):
  6yak-assembly1_CCC  TM=9.474E-01  e=5.687E-06  Carboxydothermus hydrogenoformans
  3ooy-assembly1_A  TM=9.319E-01  e=1.654E-04  Homo sapiens
  4kxw-assembly1_A  TM=9.063E-01  e=2.874E-04  Homo sapiens
  6rjb-assembly1_B  TM=9.089E-01  e=6.584E-04  Homo sapiens
  6ha3-assembly1_A  TM=9.043E-01  e=6.958E-04  Homo sapiens

Foldseek 3Di:
DDDDDDPDDDDDPPDPPDDDDPVLVVQLVVQLVVLLVQLVVLCVLVVDADSVLQNVCSSVLSCDLVPNWQDAQPCPVPPPTDDDDDPSLRNVSSVVVSCCVSVVDPPVLSNNACPPPRPHHSD

Radius of gyration: 17.13 Å; Cα contacts (8 Å, |Δi|>4): 114; chains: 1; bounding box: 58×28×42 Å